Protein AF-A0AAD6P0A1-F1 (afdb_monomer_lite)

Secondary structure (DSSP, 8-state):
-------GGGGTEEPPPTTSPPS-EEEEPP--TTTSTGGGHHHHHHHHHHHHHHTTTS-EEEEE-HHHHHHHHHHHS-TTSEEEE---SSS-HHHHS----EE---

Structure (mmCIF, N/CA/C/O backbone):
data_AF-A0AAD6P0A1-F1
#
_entry.id   AF-A0AAD6P0A1-F1
#
loop_
_atom_site.group_PDB
_atom_site.id
_atom_site.type_symbol
_atom_site.label_atom_id
_atom_site.label_alt_id
_atom_site.label_comp_id
_atom_site.label_asym_id
_atom_site.label_entity_id
_atom_site.label_seq_id
_atom_site.pdbx_PDB_ins_code
_atom_site.Cartn_x
_atom_site.Cartn_y
_atom_site.Cartn_z
_atom_site.occupancy
_atom_site.B_iso_or_equiv
_atom_site.auth_seq_id
_atom_site.auth_comp_id
_atom_site.auth_asym_id
_atom_site.auth_atom_id
_atom_site.pdbx_PDB_model_num
ATOM 1 N N . MET A 1 1 ? 27.729 15.619 -4.923 1.00 48.88 1 MET A N 1
ATOM 2 C CA . MET A 1 1 ? 26.661 14.887 -5.634 1.00 48.88 1 MET A CA 1
ATOM 3 C C . MET A 1 1 ? 27.327 13.785 -6.439 1.00 48.88 1 MET A C 1
ATOM 5 O O . MET A 1 1 ? 28.056 14.100 -7.370 1.00 48.88 1 MET A O 1
ATOM 9 N N . VAL A 1 2 ? 27.195 12.525 -6.020 1.00 54.44 2 VAL A N 1
ATOM 10 C CA . VAL A 1 2 ? 27.739 11.387 -6.777 1.00 54.44 2 VAL A CA 1
ATOM 11 C C . VAL A 1 2 ? 26.736 11.070 -7.877 1.00 54.44 2 VAL A C 1
ATOM 13 O O . VAL A 1 2 ? 25.587 10.758 -7.586 1.00 54.44 2 VAL A O 1
ATOM 16 N N . VAL A 1 3 ? 27.150 11.209 -9.133 1.00 65.62 3 VAL A N 1
ATOM 17 C CA . VAL A 1 3 ? 26.342 10.784 -10.278 1.00 65.62 3 VAL A CA 1
ATOM 18 C C . VAL A 1 3 ? 26.767 9.364 -10.611 1.00 65.62 3 VAL A C 1
ATOM 20 O O . VAL A 1 3 ? 27.833 9.158 -11.189 1.00 65.62 3 VAL A O 1
ATOM 23 N N . ILE A 1 4 ? 25.947 8.394 -10.222 1.00 77.62 4 ILE A N 1
ATOM 24 C CA . ILE A 1 4 ? 26.084 7.016 -10.695 1.00 77.62 4 ILE A CA 1
ATOM 25 C C . ILE A 1 4 ? 25.534 7.002 -12.126 1.00 77.62 4 ILE A C 1
ATOM 27 O O . ILE A 1 4 ? 24.404 7.429 -12.354 1.00 77.62 4 ILE A O 1
ATOM 31 N N . ARG A 1 5 ? 2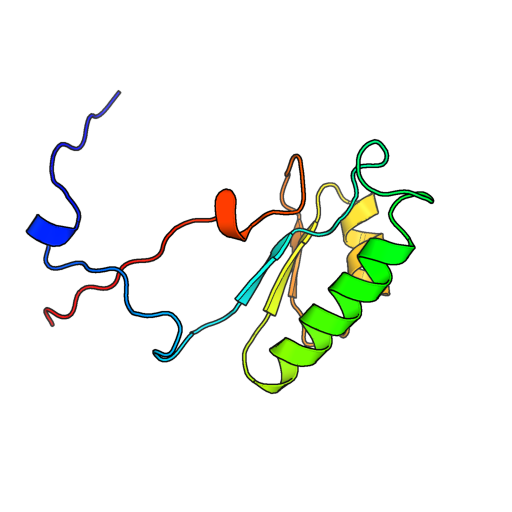6.368 6.624 -13.102 1.00 81.81 5 ARG A N 1
ATOM 32 C CA . ARG A 1 5 ? 26.048 6.720 -14.541 1.00 81.81 5 ARG A CA 1
ATOM 33 C C . ARG A 1 5 ? 25.602 5.404 -15.173 1.00 81.81 5 ARG A C 1
ATOM 35 O O . ARG A 1 5 ? 25.229 5.402 -16.342 1.00 81.81 5 ARG A O 1
ATOM 42 N N . GLU A 1 6 ? 25.664 4.302 -14.440 1.00 88.50 6 GLU A N 1
ATOM 43 C CA . GLU A 1 6 ? 25.375 2.977 -14.983 1.00 88.50 6 GLU A CA 1
ATOM 44 C C . GLU A 1 6 ? 23.903 2.620 -14.762 1.00 88.50 6 GLU A C 1
ATOM 46 O O . GLU A 1 6 ? 23.352 2.800 -13.675 1.00 88.50 6 GLU A O 1
ATOM 51 N N . ALA A 1 7 ? 23.243 2.174 -15.833 1.00 88.50 7 ALA A N 1
ATOM 52 C CA . ALA A 1 7 ? 21.847 1.756 -15.789 1.00 88.50 7 ALA A CA 1
ATOM 53 C C . ALA A 1 7 ? 21.725 0.351 -15.167 1.00 88.50 7 ALA A C 1
ATOM 55 O O . ALA A 1 7 ? 22.626 -0.464 -15.368 1.00 88.50 7 ALA A O 1
ATOM 56 N N . PRO A 1 8 ? 20.598 0.007 -14.508 1.00 90.44 8 PRO A N 1
ATOM 57 C CA . PRO A 1 8 ? 20.413 -1.305 -13.870 1.00 90.44 8 PRO A CA 1
ATOM 58 C C . PRO A 1 8 ? 20.713 -2.503 -14.786 1.00 90.44 8 PRO A C 1
ATOM 60 O O . PRO A 1 8 ? 21.322 -3.479 -14.354 1.00 90.44 8 PRO A O 1
ATOM 63 N N . VAL A 1 9 ? 20.374 -2.393 -16.075 1.00 91.56 9 VAL A N 1
ATOM 64 C CA . VAL A 1 9 ? 20.622 -3.437 -17.083 1.00 91.56 9 VAL A CA 1
ATOM 65 C C . VAL A 1 9 ? 22.109 -3.781 -17.253 1.00 91.56 9 VAL A C 1
ATOM 67 O O . VAL A 1 9 ? 22.434 -4.930 -17.534 1.00 91.56 9 VAL A O 1
ATOM 70 N N . VAL A 1 10 ? 23.024 -2.826 -17.032 1.00 91.88 10 VAL A N 1
ATOM 71 C CA . VAL A 1 10 ? 24.483 -3.055 -17.108 1.00 91.88 10 VAL A CA 1
ATOM 72 C C . VAL A 1 10 ? 24.947 -4.004 -16.002 1.00 91.88 10 VAL A C 1
ATOM 74 O O . VAL A 1 10 ? 25.891 -4.765 -16.188 1.00 91.88 10 VAL A O 1
ATOM 77 N N . HIS A 1 11 ? 24.239 -4.006 -14.874 1.00 90.31 11 HIS A N 1
ATOM 78 C CA . HIS A 1 11 ? 24.497 -4.883 -13.737 1.00 90.31 11 HIS A CA 1
ATOM 79 C C . HIS A 1 11 ? 23.637 -6.157 -13.760 1.00 90.31 11 HIS A C 1
ATOM 81 O O . HIS A 1 11 ? 23.581 -6.869 -12.762 1.00 90.31 11 HIS A O 1
ATOM 87 N N . GLY A 1 12 ? 22.939 -6.438 -14.867 1.00 92.06 12 GLY A N 1
ATOM 88 C CA . GLY A 1 12 ? 22.078 -7.616 -15.001 1.00 92.06 12 GLY A CA 1
ATOM 89 C C . GLY A 1 12 ? 20.744 -7.522 -14.255 1.00 92.06 12 GLY A C 1
ATOM 90 O O . GLY A 1 12 ? 20.106 -8.550 -14.048 1.00 92.06 12 GLY A O 1
ATOM 91 N N . TYR A 1 13 ? 20.316 -6.319 -13.851 1.00 93.69 13 TYR A N 1
ATOM 92 C CA . TYR A 1 13 ? 19.023 -6.109 -13.201 1.00 93.69 13 TYR A CA 1
ATOM 93 C C . TYR A 1 13 ? 17.921 -5.794 -14.214 1.00 93.69 13 TYR A C 1
ATOM 95 O O . TYR A 1 13 ? 18.094 -4.960 -15.107 1.00 93.69 13 TYR A O 1
ATOM 103 N N . SER A 1 14 ? 16.746 -6.384 -14.005 1.00 93.69 14 SER A N 1
ATOM 104 C CA . SER A 1 14 ? 15.514 -6.053 -14.728 1.00 93.69 14 SER A CA 1
ATOM 105 C C . SER A 1 14 ? 14.322 -5.951 -13.780 1.00 93.69 14 SER A C 1
ATOM 107 O O . SER A 1 14 ? 14.287 -6.598 -12.733 1.00 93.69 14 SER A O 1
ATOM 109 N N . MET A 1 15 ? 13.339 -5.126 -14.141 1.00 95.62 15 MET A N 1
ATOM 110 C CA . MET A 1 15 ? 12.043 -5.108 -13.463 1.00 95.62 15 MET A CA 1
ATOM 111 C C . MET A 1 15 ? 11.264 -6.365 -13.884 1.00 95.62 15 MET A C 1
ATOM 113 O O . MET A 1 15 ? 11.044 -6.535 -15.086 1.00 95.62 15 MET A O 1
ATOM 117 N N . PRO A 1 16 ? 10.878 -7.245 -12.947 1.00 95.00 16 PRO A N 1
ATOM 118 C CA . PRO A 1 16 ? 10.074 -8.417 -13.266 1.00 95.00 16 PRO A CA 1
ATOM 119 C C . PRO A 1 16 ? 8.651 -7.995 -13.625 1.00 95.00 16 PRO A C 1
ATOM 121 O O . PRO A 1 16 ? 8.205 -6.888 -13.298 1.00 95.00 16 PRO A O 1
ATOM 124 N N . ALA A 1 17 ? 7.918 -8.885 -14.282 1.00 95.75 17 ALA A N 1
ATOM 125 C CA . ALA A 1 17 ? 6.506 -8.642 -14.526 1.00 95.75 17 ALA A CA 1
ATOM 126 C C . ALA A 1 17 ? 5.688 -8.728 -13.224 1.00 95.75 17 ALA A C 1
ATOM 128 O O . ALA A 1 17 ? 6.023 -9.478 -12.316 1.00 95.75 17 ALA A O 1
ATOM 129 N N . GLU A 1 18 ? 4.564 -8.009 -13.150 1.00 96.38 18 GLU A N 1
ATOM 130 C CA . GLU A 1 18 ? 3.716 -7.946 -11.940 1.00 96.38 18 GLU A CA 1
ATOM 131 C C . GLU A 1 18 ? 3.006 -9.274 -11.592 1.00 96.38 18 GLU A C 1
ATOM 133 O O . GLU A 1 18 ? 2.390 -9.399 -10.542 1.00 96.38 18 GLU A O 1
ATOM 138 N N . TRP A 1 19 ? 3.056 -10.281 -12.466 1.00 96.25 19 TRP A N 1
ATOM 139 C CA . TRP A 1 19 ? 2.541 -11.626 -12.172 1.00 96.25 19 TRP A CA 1
ATOM 140 C C . TRP A 1 19 ? 3.616 -12.584 -11.648 1.00 96.25 19 TRP A C 1
ATOM 142 O O . TRP A 1 19 ? 3.311 -13.741 -11.350 1.00 96.25 19 TRP A O 1
ATOM 152 N N . GLU A 1 20 ? 4.876 -12.151 -11.589 1.00 96.31 20 GLU A N 1
ATOM 153 C CA . GLU A 1 20 ? 5.941 -12.936 -10.970 1.00 96.31 20 GLU A CA 1
ATOM 154 C C . GLU A 1 20 ? 5.794 -12.952 -9.438 1.00 96.31 20 GLU A C 1
ATOM 156 O O . GLU A 1 20 ? 5.106 -12.104 -8.871 1.00 96.31 20 GLU A O 1
ATOM 161 N N . PRO A 1 21 ? 6.401 -13.921 -8.728 1.00 95.69 21 PRO A N 1
ATOM 162 C CA . PRO A 1 21 ? 6.264 -14.017 -7.279 1.00 95.69 21 PRO A CA 1
ATOM 163 C C . PRO A 1 21 ? 6.687 -12.740 -6.542 1.00 95.69 21 PRO A C 1
ATOM 165 O O . PRO A 1 21 ? 7.790 -12.224 -6.726 1.00 95.69 21 PRO A O 1
ATOM 168 N N . HIS A 1 22 ? 5.828 -12.273 -5.640 1.00 96.62 22 HIS A N 1
ATOM 169 C CA . HIS A 1 22 ? 6.079 -11.104 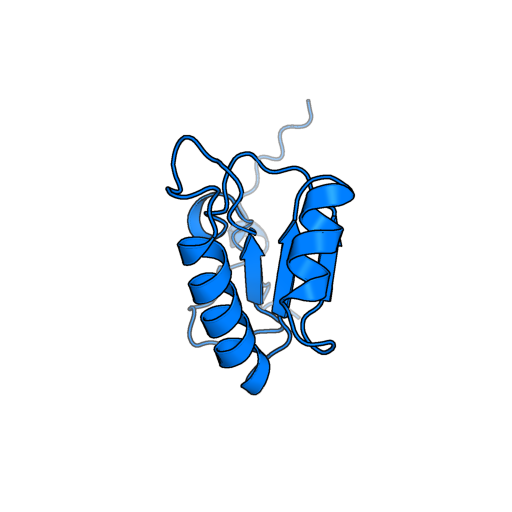-4.806 1.00 96.62 22 HIS A CA 1
ATOM 170 C C . HIS A 1 22 ? 6.493 -11.493 -3.387 1.00 96.62 22 HIS A C 1
ATOM 172 O O . HIS A 1 22 ? 6.077 -12.517 -2.846 1.00 96.62 22 HIS A O 1
ATOM 178 N N . SER A 1 23 ? 7.289 -10.630 -2.751 1.00 97.00 23 SER A N 1
ATOM 179 C CA . SER A 1 23 ? 7.580 -10.753 -1.317 1.00 97.00 23 SER A CA 1
ATOM 180 C C . SER A 1 23 ? 6.548 -10.044 -0.436 1.00 97.00 23 SER A C 1
ATOM 182 O O . SER A 1 23 ? 6.323 -10.482 0.690 1.00 97.00 23 SER A O 1
ATOM 184 N N . GLN A 1 24 ? 5.959 -8.940 -0.915 1.00 97.94 24 GLN A N 1
ATOM 185 C CA . GLN A 1 24 ? 4.945 -8.142 -0.217 1.00 97.94 24 GLN A CA 1
ATOM 186 C C . GLN A 1 24 ? 4.353 -7.052 -1.127 1.00 97.94 24 GLN A C 1
ATOM 188 O O . GLN A 1 24 ? 5.010 -6.611 -2.074 1.00 97.94 24 GLN A O 1
ATOM 193 N N . THR A 1 25 ? 3.211 -6.499 -0.713 1.00 98.56 25 THR A N 1
ATOM 194 C CA . THR A 1 25 ? 2.622 -5.270 -1.263 1.00 98.56 25 THR A CA 1
ATOM 195 C C . THR A 1 25 ? 2.835 -4.080 -0.325 1.00 98.56 25 THR A C 1
ATOM 197 O O . THR A 1 25 ? 2.716 -4.191 0.899 1.00 98.56 25 THR A O 1
ATOM 200 N N . TRP A 1 26 ? 3.082 -2.907 -0.913 1.00 98.44 26 TRP A N 1
ATOM 201 C CA . TRP A 1 26 ? 3.151 -1.621 -0.216 1.00 98.44 26 TRP A CA 1
ATOM 202 C C . TRP A 1 26 ? 1.992 -0.710 -0.624 1.00 98.44 26 TRP A C 1
ATOM 204 O O . TRP A 1 26 ? 1.665 -0.601 -1.804 1.00 98.44 26 TRP A O 1
ATOM 214 N N . MET A 1 27 ? 1.391 -0.024 0.346 1.00 98.50 27 MET A N 1
ATOM 215 C CA . MET A 1 27 ? 0.289 0.918 0.133 1.00 98.50 27 MET A CA 1
ATOM 216 C C . MET A 1 27 ? 0.507 2.199 0.943 1.00 98.50 27 MET A C 1
ATOM 218 O O . MET A 1 27 ? 1.058 2.152 2.040 1.00 98.50 27 MET A O 1
ATOM 222 N N . GLY A 1 28 ? 0.023 3.336 0.441 1.00 97.88 28 GLY A N 1
ATOM 223 C CA . GLY A 1 28 ? -0.096 4.570 1.223 1.00 97.88 28 GLY A CA 1
ATOM 224 C C . GLY A 1 28 ? -1.481 4.694 1.861 1.00 97.88 28 GLY A C 1
ATOM 225 O O . GLY A 1 28 ? -2.474 4.260 1.276 1.00 97.88 28 GLY A O 1
ATOM 226 N N . TRP A 1 29 ? -1.567 5.290 3.048 1.00 98.12 29 TRP A N 1
ATOM 227 C CA . TRP A 1 29 ? -2.836 5.541 3.729 1.00 98.12 29 TRP A CA 1
ATOM 228 C C . TRP A 1 29 ? -3.475 6.862 3.263 1.00 98.12 29 TRP A C 1
ATOM 230 O O . TRP A 1 29 ? -2.808 7.901 3.296 1.00 98.12 29 TRP A O 1
ATOM 240 N N . PRO A 1 30 ? -4.754 6.869 2.837 1.00 97.50 30 PRO A N 1
ATOM 241 C CA . PRO A 1 30 ? -5.412 8.082 2.371 1.00 97.50 30 PRO A CA 1
ATOM 242 C C . PRO A 1 30 ? -5.762 8.995 3.553 1.00 97.50 30 PRO A C 1
ATOM 244 O O . PRO A 1 30 ? -6.453 8.605 4.498 1.00 97.50 30 PRO A O 1
ATOM 247 N N . GLN A 1 31 ? -5.276 10.234 3.489 1.00 93.75 31 GLN A N 1
ATOM 248 C CA . GLN A 1 31 ? -5.357 11.191 4.602 1.00 93.75 31 GLN A CA 1
ATOM 249 C C . GLN A 1 31 ? -5.576 12.650 4.169 1.00 93.75 31 GLN A C 1
ATOM 251 O O . GLN A 1 31 ? -5.959 13.482 4.988 1.00 93.75 31 GLN A O 1
ATOM 256 N N . ARG A 1 32 ? -5.327 12.986 2.895 1.00 94.00 32 ARG A N 1
ATOM 257 C CA . ARG A 1 32 ? -5.438 14.358 2.383 1.00 94.00 32 ARG A CA 1
ATOM 258 C C . ARG A 1 32 ? -6.890 14.791 2.224 1.00 94.00 32 ARG A C 1
ATOM 260 O O . ARG A 1 32 ? -7.611 14.241 1.399 1.00 94.00 32 ARG A O 1
ATOM 267 N N . LEU A 1 33 ? -7.296 15.804 2.984 1.00 93.44 33 LEU A N 1
ATOM 268 C CA . LEU A 1 33 ? -8.689 16.263 3.057 1.00 93.44 33 LEU A CA 1
ATOM 269 C C . LEU A 1 33 ? -9.118 17.098 1.839 1.00 93.44 33 LEU A C 1
ATOM 271 O O . LEU A 1 33 ? -10.308 17.259 1.593 1.00 93.44 33 LEU A O 1
ATOM 275 N N . ASP A 1 34 ? -8.159 17.626 1.077 1.00 94.06 34 ASP A N 1
ATOM 276 C CA . ASP A 1 34 ? -8.401 18.377 -0.159 1.00 94.06 34 ASP A CA 1
ATOM 277 C C . ASP A 1 34 ? -8.644 17.471 -1.378 1.00 94.06 34 ASP A C 1
ATOM 279 O O . ASP A 1 34 ? -9.215 17.913 -2.372 1.00 94.06 34 ASP A O 1
ATOM 283 N N . ILE A 1 35 ? -8.242 16.200 -1.286 1.00 94.44 35 ILE A N 1
ATOM 284 C CA . ILE A 1 35 ? -8.466 15.167 -2.306 1.00 94.44 35 ILE A CA 1
ATOM 285 C C . ILE A 1 35 ? -9.603 14.232 -1.884 1.00 94.44 35 ILE A C 1
ATOM 287 O O . ILE A 1 35 ? -10.496 13.916 -2.671 1.00 94.44 35 ILE A O 1
ATOM 291 N N . TRP A 1 36 ? -9.585 13.788 -0.628 1.00 96.00 36 TRP A N 1
ATOM 292 C CA . TRP A 1 36 ? -10.503 12.785 -0.114 1.00 96.00 36 TRP A CA 1
ATOM 293 C C . TRP A 1 36 ? -11.603 13.426 0.736 1.00 96.00 36 TRP A C 1
ATOM 295 O O . TRP A 1 36 ? -11.367 13.885 1.854 1.00 96.00 36 TRP A O 1
ATOM 305 N N . ARG A 1 37 ? -12.835 13.403 0.213 1.00 96.00 37 ARG A N 1
ATOM 306 C CA . ARG A 1 37 ? -14.032 13.917 0.900 1.00 96.00 37 ARG A CA 1
ATOM 307 C C . ARG A 1 37 ? -14.263 13.274 2.271 1.00 96.00 37 ARG A C 1
ATOM 309 O O . ARG A 1 37 ? -13.807 12.158 2.530 1.00 96.00 37 ARG A O 1
ATOM 316 N N . ASP A 1 38 ? -15.042 13.963 3.105 1.00 96.56 38 ASP A N 1
ATOM 317 C CA . ASP A 1 38 ? -15.503 13.485 4.417 1.00 96.56 38 ASP A CA 1
ATOM 318 C C . ASP A 1 38 ? -14.350 13.019 5.313 1.00 96.56 38 ASP A C 1
ATOM 320 O O . ASP A 1 38 ? -14.369 11.931 5.887 1.00 96.56 38 ASP A O 1
ATOM 324 N N . ASN A 1 39 ? -13.304 13.844 5.378 1.00 94.38 39 ASN A N 1
ATOM 325 C CA . ASN A 1 39 ? -12.065 13.562 6.096 1.00 94.38 39 ASN A CA 1
ATOM 326 C C . ASN A 1 39 ? -11.428 12.212 5.727 1.00 94.38 39 ASN A C 1
ATOM 328 O O . ASN A 1 39 ? -10.969 11.470 6.592 1.00 94.38 39 ASN A O 1
ATOM 332 N N . ALA A 1 40 ? -11.441 11.879 4.435 1.00 96.44 40 ALA A N 1
ATOM 333 C CA . ALA A 1 40 ? -10.958 10.618 3.880 1.00 96.44 40 ALA A CA 1
ATOM 334 C C . ALA A 1 40 ? -11.661 9.339 4.370 1.00 96.44 40 ALA A C 1
ATOM 336 O O . ALA A 1 40 ? -11.261 8.252 3.954 1.00 96.44 40 ALA A O 1
ATOM 337 N N . LEU A 1 41 ? -12.738 9.428 5.161 1.00 96.56 41 LEU A N 1
ATOM 338 C CA . LEU A 1 41 ? -13.408 8.273 5.773 1.00 96.56 41 LEU A CA 1
ATOM 339 C C . LEU A 1 41 ? -13.723 7.169 4.756 1.00 96.56 41 LEU A C 1
ATOM 341 O O . LEU A 1 41 ? -13.396 5.999 4.947 1.00 96.56 41 LEU A O 1
ATOM 345 N N . HIS A 1 42 ? -14.340 7.536 3.635 1.00 97.62 42 HIS A N 1
ATOM 346 C CA . HIS A 1 42 ? -14.722 6.563 2.613 1.00 97.62 42 HIS A CA 1
ATOM 347 C C . HIS A 1 42 ? -13.517 5.938 1.907 1.00 97.62 42 HIS A C 1
ATOM 349 O O . HIS A 1 42 ? -13.550 4.752 1.580 1.00 97.62 42 HIS A O 1
ATOM 355 N N . ALA A 1 43 ? -12.455 6.716 1.696 1.00 97.94 43 ALA A N 1
ATOM 356 C CA . ALA A 1 43 ? -11.222 6.226 1.099 1.00 97.94 43 ALA A CA 1
ATOM 357 C C . ALA A 1 43 ? -10.537 5.226 2.032 1.00 97.94 43 ALA A C 1
ATOM 359 O O . ALA A 1 43 ? -10.199 4.127 1.606 1.00 97.94 43 ALA A O 1
ATOM 360 N N . GLN A 1 44 ? -10.429 5.561 3.318 1.00 98.25 44 GLN A N 1
ATOM 361 C CA . GLN A 1 44 ? -9.849 4.701 4.350 1.00 98.25 44 GLN A CA 1
ATOM 362 C C . GLN A 1 44 ? -10.589 3.364 4.457 1.00 98.25 44 GLN A C 1
ATOM 364 O O . GLN A 1 44 ? -9.955 2.309 4.463 1.00 98.25 44 GLN A O 1
ATOM 369 N N . LEU A 1 45 ? -11.926 3.373 4.423 1.00 98.31 45 LEU A N 1
ATOM 370 C CA . LEU A 1 45 ? -12.727 2.143 4.408 1.00 98.31 45 LEU A CA 1
ATOM 371 C C . LEU A 1 45 ? -12.451 1.269 3.175 1.00 98.31 45 LEU A C 1
ATOM 373 O O . LEU A 1 45 ? -12.395 0.043 3.284 1.00 98.31 45 LEU A O 1
ATOM 377 N N . VAL A 1 46 ? -12.290 1.871 1.994 1.00 98.44 46 VAL A N 1
ATOM 378 C CA . VAL A 1 46 ? -11.984 1.127 0.762 1.00 98.44 46 VAL A CA 1
ATOM 379 C C . VAL A 1 46 ? -10.549 0.601 0.783 1.00 98.44 46 VAL A C 1
ATOM 381 O O . VAL A 1 46 ? -10.340 -0.580 0.515 1.00 98.44 46 VAL A O 1
ATOM 384 N N . PHE A 1 47 ? -9.572 1.422 1.167 1.00 98.50 47 PHE A N 1
ATOM 385 C CA . PHE A 1 47 ? -8.166 1.023 1.271 1.00 98.50 47 PHE A CA 1
ATOM 386 C C . PHE A 1 47 ? -7.976 -0.093 2.300 1.00 98.50 47 PHE A C 1
ATOM 388 O O . PHE A 1 47 ? -7.234 -1.037 2.046 1.00 98.50 47 PHE A O 1
ATOM 395 N N . THR A 1 48 ? -8.721 -0.052 3.406 1.00 98.75 48 THR A N 1
ATOM 396 C CA . THR A 1 48 ? -8.768 -1.136 4.395 1.00 98.75 48 THR A CA 1
ATOM 397 C C . THR A 1 48 ? -9.243 -2.442 3.761 1.00 98.75 48 THR A C 1
ATOM 399 O O . THR A 1 48 ? -8.602 -3.477 3.926 1.00 98.75 48 THR A O 1
ATOM 402 N N . LYS A 1 49 ? -10.328 -2.411 2.974 1.00 98.81 49 LYS A N 1
ATOM 403 C CA . LYS A 1 49 ? -10.829 -3.600 2.261 1.00 98.81 49 LYS A CA 1
ATOM 404 C C . LYS A 1 49 ? -9.816 -4.145 1.254 1.00 98.81 49 LYS A C 1
ATOM 406 O O . LYS A 1 49 ? -9.676 -5.361 1.155 1.00 98.81 49 LYS A O 1
ATOM 411 N N . VAL A 1 50 ? -9.108 -3.270 0.539 1.00 98.75 50 VAL A N 1
ATOM 412 C CA . VAL A 1 50 ? -8.051 -3.662 -0.406 1.00 98.75 50 VAL A CA 1
ATOM 413 C C . VAL A 1 50 ? -6.880 -4.314 0.330 1.00 98.75 50 VAL A C 1
ATOM 415 O O . VAL A 1 50 ? -6.501 -5.427 -0.020 1.00 98.75 50 VAL A O 1
ATOM 418 N N . ALA A 1 51 ? -6.369 -3.689 1.394 1.00 98.81 51 ALA A N 1
ATOM 419 C CA . ALA A 1 51 ? -5.290 -4.252 2.205 1.00 98.81 51 ALA A CA 1
ATOM 420 C C . ALA A 1 51 ? -5.674 -5.622 2.785 1.00 98.81 51 ALA A C 1
ATOM 422 O O . ALA A 1 51 ? -4.901 -6.571 2.686 1.00 98.81 51 ALA A O 1
ATOM 423 N N . ILE A 1 52 ? -6.898 -5.761 3.312 1.00 98.81 52 ILE A N 1
ATOM 424 C CA . ILE A 1 52 ? -7.428 -7.044 3.796 1.00 98.81 52 ILE A CA 1
ATOM 425 C C . ILE A 1 52 ? -7.456 -8.081 2.670 1.00 98.81 52 ILE A C 1
ATOM 427 O O . ILE A 1 52 ? -7.046 -9.221 2.886 1.00 98.81 52 ILE A O 1
ATOM 431 N N . ALA A 1 53 ? -7.936 -7.713 1.479 1.00 98.88 53 ALA A N 1
ATOM 432 C CA . ALA A 1 53 ? -8.020 -8.627 0.345 1.00 98.88 53 ALA A CA 1
ATOM 433 C C . ALA A 1 53 ? -6.637 -9.134 -0.090 1.00 98.88 53 ALA A C 1
ATOM 435 O O . ALA A 1 53 ? -6.474 -10.342 -0.248 1.00 98.88 53 ALA A O 1
ATOM 436 N N . ILE A 1 54 ? -5.652 -8.241 -0.216 1.00 98.75 54 ILE A N 1
ATOM 437 C CA . ILE A 1 54 ? -4.276 -8.590 -0.604 1.00 98.75 54 ILE A CA 1
ATOM 438 C C . ILE A 1 54 ? -3.597 -9.422 0.490 1.00 98.75 54 ILE A C 1
ATOM 440 O O . ILE A 1 54 ? -2.942 -10.416 0.187 1.00 98.75 54 ILE A O 1
ATOM 444 N N . SER A 1 55 ? -3.842 -9.102 1.768 1.00 98.69 55 SER A N 1
ATOM 445 C CA . SER A 1 55 ? -3.219 -9.788 2.914 1.00 98.69 55 SER A CA 1
ATOM 446 C C . SER A 1 55 ? -3.553 -11.280 3.043 1.00 98.69 55 SER A C 1
ATOM 448 O O . SER A 1 55 ? -2.943 -11.985 3.845 1.00 98.69 55 SER A O 1
ATOM 450 N N . LYS A 1 56 ? -4.524 -11.774 2.264 1.00 98.50 56 LYS A N 1
ATOM 451 C CA . LYS A 1 56 ? -4.841 -13.205 2.150 1.00 98.50 56 LYS A CA 1
ATOM 452 C C . LYS A 1 56 ? -3.833 -13.975 1.293 1.00 98.50 56 LYS A C 1
ATOM 454 O O . LYS A 1 56 ? -3.817 -15.199 1.361 1.00 98.50 56 LYS A O 1
ATOM 459 N N . PHE A 1 57 ? -3.047 -13.273 0.479 1.00 98.38 57 PHE A N 1
ATOM 460 C CA . PHE A 1 57 ? -2.139 -13.854 -0.509 1.00 98.38 57 PHE A CA 1
ATOM 461 C C . PHE A 1 57 ? -0.674 -13.545 -0.199 1.00 98.38 57 PHE A C 1
ATOM 463 O O . PHE A 1 57 ? 0.181 -14.400 -0.407 1.00 98.38 57 PHE A O 1
ATOM 470 N N . GLU A 1 58 ? -0.385 -12.358 0.334 1.00 98.44 58 GLU A N 1
ATOM 471 C CA . GLU A 1 58 ? 0.979 -11.916 0.624 1.00 98.44 58 GLU A CA 1
ATOM 472 C C . GLU A 1 58 ? 1.024 -10.894 1.773 1.00 98.44 58 GLU A C 1
ATOM 474 O O . GLU A 1 58 ? 0.002 -10.286 2.103 1.00 98.44 58 GLU A O 1
ATOM 479 N N . PRO A 1 59 ? 2.191 -10.673 2.407 1.00 98.75 59 PRO A N 1
ATOM 480 C CA . PRO A 1 59 ? 2.350 -9.617 3.400 1.00 98.75 59 PRO A CA 1
ATOM 481 C C . PRO A 1 59 ? 2.007 -8.233 2.833 1.00 98.75 59 PRO A C 1
ATOM 483 O O . PRO A 1 59 ? 2.372 -7.901 1.706 1.00 98.75 59 PRO A O 1
ATOM 486 N N . VAL A 1 60 ? 1.355 -7.394 3.641 1.00 98.88 60 VAL A N 1
ATOM 487 C CA . VAL A 1 60 ? 1.013 -6.012 3.270 1.00 98.88 60 VAL A CA 1
ATOM 488 C C . VAL A 1 60 ? 1.625 -5.043 4.270 1.00 98.88 60 VAL A C 1
ATOM 490 O O . VAL A 1 60 ? 1.472 -5.211 5.483 1.00 98.88 60 VAL A O 1
ATOM 493 N N . THR A 1 61 ? 2.276 -4.001 3.754 1.00 98.75 61 THR A N 1
ATOM 494 C CA . THR A 1 61 ? 2.699 -2.836 4.535 1.00 98.75 61 THR A CA 1
ATOM 495 C C . THR A 1 61 ? 1.925 -1.599 4.098 1.00 98.75 61 THR A C 1
ATOM 497 O O . THR A 1 61 ? 1.988 -1.201 2.937 1.00 98.75 61 THR A O 1
ATOM 500 N N . VAL A 1 62 ? 1.235 -0.963 5.042 1.00 98.62 62 VAL A N 1
ATOM 501 C CA . VAL A 1 62 ? 0.586 0.335 4.848 1.00 98.62 62 VAL A CA 1
ATOM 502 C C . VAL A 1 62 ? 1.429 1.418 5.509 1.00 98.62 62 VAL A C 1
ATOM 504 O O . VAL A 1 62 ? 1.680 1.385 6.713 1.00 98.62 62 VAL A O 1
ATOM 507 N N . CYS A 1 63 ? 1.863 2.392 4.724 1.00 98.25 63 CYS A N 1
ATOM 508 C CA . CYS A 1 63 ? 2.529 3.583 5.217 1.00 98.25 63 CYS A CA 1
ATOM 509 C C . CYS A 1 63 ? 1.471 4.621 5.626 1.00 98.25 63 CYS A C 1
ATOM 511 O O . CYS A 1 63 ? 0.558 4.907 4.852 1.00 98.25 63 CYS A O 1
ATOM 513 N N . ALA A 1 64 ? 1.607 5.218 6.806 1.00 97.50 64 ALA A N 1
ATOM 514 C CA . ALA A 1 64 ? 0.754 6.301 7.303 1.00 97.50 64 ALA A CA 1
ATOM 515 C C . ALA A 1 64 ? 1.633 7.424 7.873 1.00 97.50 64 ALA A C 1
ATOM 517 O O . ALA A 1 64 ? 2.673 7.143 8.463 1.00 97.50 64 ALA A O 1
ATOM 518 N N . SER A 1 65 ? 1.264 8.691 7.682 1.00 95.12 65 SER A N 1
ATOM 519 C CA . SER A 1 65 ? 2.105 9.809 8.144 1.00 95.12 65 SER A CA 1
ATOM 520 C C . SER A 1 65 ? 1.785 10.205 9.580 1.00 95.12 65 SER A C 1
ATOM 522 O O . SER A 1 65 ? 0.625 10.161 9.950 1.00 95.12 65 SER A O 1
ATOM 524 N N . SER A 1 66 ? 2.744 10.703 10.362 1.00 94.06 66 SER A N 1
ATOM 525 C CA . SER A 1 66 ? 2.532 11.155 11.752 1.00 94.06 66 SER A CA 1
ATOM 526 C C . SER A 1 66 ? 1.978 10.084 12.708 1.00 94.06 66 SER A C 1
ATOM 528 O O . SER A 1 66 ? 1.290 9.142 12.314 1.00 94.06 66 SER A O 1
ATOM 530 N N . ALA A 1 67 ? 2.183 10.278 14.009 1.00 94.25 67 ALA A N 1
ATOM 531 C CA . ALA A 1 67 ? 1.626 9.380 15.019 1.00 94.25 67 ALA A CA 1
ATOM 532 C C . ALA A 1 67 ? 0.086 9.276 14.946 1.00 94.25 67 ALA A C 1
ATOM 534 O O . ALA A 1 67 ? -0.466 8.181 14.995 1.00 94.25 67 ALA A O 1
ATOM 535 N N . GLN A 1 68 ? -0.624 10.395 14.745 1.00 93.94 68 GLN A N 1
ATOM 536 C CA . GLN A 1 68 ? -2.091 10.404 14.800 1.00 93.94 68 GLN A CA 1
ATOM 537 C C . GLN A 1 68 ? -2.747 9.639 13.642 1.00 93.94 68 GLN A C 1
ATOM 539 O O . GLN A 1 68 ? -3.736 8.928 13.852 1.00 93.94 68 GLN A O 1
ATOM 544 N N . VAL A 1 69 ? -2.239 9.790 12.414 1.00 95.69 69 VAL A N 1
ATOM 545 C CA . VAL A 1 69 ? -2.800 9.055 11.269 1.00 95.69 69 VAL A CA 1
ATOM 546 C C . VAL A 1 69 ? -2.310 7.608 11.267 1.00 95.69 69 VAL A C 1
ATOM 548 O O . VAL A 1 69 ? -3.074 6.722 10.884 1.00 95.69 69 VAL A O 1
ATOM 551 N N . TRP A 1 70 ? -1.102 7.338 11.773 1.00 97.62 70 TRP A N 1
ATOM 552 C CA . TRP A 1 70 ? -0.658 5.972 12.044 1.00 97.62 70 TRP A CA 1
ATOM 553 C C . TRP A 1 70 ? -1.608 5.246 13.004 1.00 97.62 70 TRP A C 1
ATOM 555 O O . TRP A 1 70 ? -2.065 4.149 12.685 1.00 97.62 70 TRP A O 1
ATOM 565 N N . GLU A 1 71 ? -1.978 5.867 14.129 1.00 97.94 71 GLU A N 1
ATOM 566 C CA . GLU A 1 71 ? -2.918 5.288 15.101 1.00 97.94 71 GLU A CA 1
ATOM 567 C C . GLU A 1 71 ? -4.283 5.010 14.462 1.00 97.94 71 GLU A C 1
ATOM 569 O O . GLU A 1 71 ? -4.854 3.930 14.635 1.00 97.94 71 GLU A O 1
ATOM 574 N N . ASN A 1 72 ? -4.782 5.958 13.662 1.00 97.31 72 ASN A N 1
ATOM 575 C CA . ASN A 1 72 ? -6.030 5.799 12.924 1.00 97.31 72 ASN A CA 1
ATOM 576 C C . ASN A 1 72 ? -5.970 4.597 11.965 1.00 97.31 72 ASN A C 1
ATOM 578 O O . ASN A 1 72 ? -6.845 3.731 12.029 1.00 97.31 72 ASN A O 1
ATOM 582 N N . ALA A 1 73 ? -4.934 4.503 11.128 1.00 97.81 73 ALA A N 1
ATOM 583 C CA . ALA A 1 73 ? -4.743 3.381 10.211 1.00 97.81 73 ALA A CA 1
ATOM 584 C C . ALA A 1 73 ? -4.625 2.053 10.970 1.00 97.81 73 ALA A C 1
ATOM 586 O O . ALA A 1 73 ? -5.270 1.062 10.619 1.00 97.81 73 ALA A O 1
ATOM 587 N N . ARG A 1 74 ? -3.851 2.038 12.060 1.00 98.19 74 ARG A N 1
ATOM 588 C CA . ARG A 1 74 ? -3.642 0.846 12.878 1.00 98.19 74 ARG A CA 1
ATOM 589 C C . ARG A 1 74 ? -4.937 0.337 13.504 1.00 98.19 74 ARG A C 1
ATOM 591 O O . ARG A 1 74 ? -5.118 -0.876 13.553 1.00 98.19 74 ARG A O 1
ATOM 598 N N . SER A 1 75 ? -5.824 1.236 13.929 1.00 98.06 75 SER A N 1
ATOM 599 C CA . SER A 1 75 ? -7.128 0.881 14.504 1.00 98.06 75 SER A CA 1
ATOM 600 C C . SER A 1 75 ? -8.104 0.262 13.492 1.00 98.06 75 SER A C 1
ATOM 602 O O . SER A 1 75 ? -9.008 -0.470 13.887 1.00 98.06 75 SER A O 1
ATOM 604 N N . GLN A 1 76 ? -7.926 0.542 12.195 1.00 98.25 76 GLN A N 1
ATOM 605 C CA . GLN A 1 76 ? -8.810 0.072 11.121 1.00 98.25 76 GLN A CA 1
ATOM 606 C C . GLN A 1 76 ? -8.294 -1.201 10.433 1.00 98.25 76 GLN A C 1
ATOM 608 O O . GLN A 1 76 ? -9.083 -2.004 9.935 1.00 98.25 76 GLN A O 1
ATOM 613 N N . LEU A 1 77 ? -6.974 -1.389 10.387 1.00 98.56 77 LEU A N 1
ATOM 614 C CA . LEU A 1 77 ? -6.334 -2.512 9.706 1.00 98.56 77 LEU A CA 1
ATOM 615 C C . LEU A 1 77 ? -6.170 -3.723 10.641 1.00 98.56 77 LEU A C 1
ATOM 617 O O . LEU A 1 77 ? -5.834 -3.542 11.813 1.00 98.56 77 LEU A O 1
ATOM 621 N N . PRO A 1 78 ? -6.303 -4.966 10.140 1.00 98.12 78 PRO A N 1
ATOM 622 C CA . PRO A 1 78 ? -6.074 -6.168 10.943 1.00 98.12 78 PRO A CA 1
ATOM 623 C C . PRO A 1 78 ? -4.593 -6.333 11.315 1.00 98.12 78 PRO A C 1
ATOM 625 O O . PRO A 1 78 ? -3.703 -5.819 10.635 1.00 98.12 78 PRO A O 1
ATOM 628 N N . GLU A 1 79 ? -4.318 -7.081 12.384 1.00 98.00 79 GLU A N 1
ATOM 629 C CA . GLU A 1 79 ? -2.976 -7.226 12.970 1.00 98.00 79 GLU A CA 1
ATOM 630 C C . GLU A 1 79 ? -1.918 -7.754 11.982 1.00 98.00 79 GLU A C 1
ATOM 632 O O . GLU A 1 79 ? -0.769 -7.322 12.020 1.00 98.00 79 GL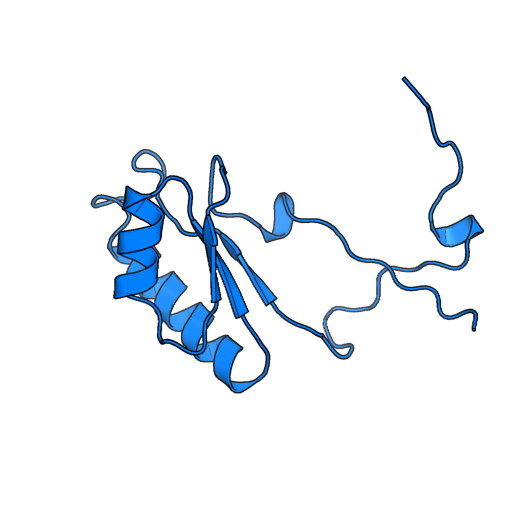U A O 1
ATOM 637 N N . ASN A 1 80 ? -2.311 -8.619 11.040 1.00 98.31 80 ASN A N 1
ATOM 638 C CA . ASN A 1 80 ? -1.419 -9.190 10.025 1.00 98.31 80 ASN A CA 1
ATOM 639 C C . ASN A 1 80 ? -0.965 -8.184 8.947 1.00 98.31 80 ASN A C 1
ATOM 641 O O . ASN A 1 80 ? -0.018 -8.466 8.215 1.00 98.31 80 ASN A O 1
ATOM 645 N N . VAL A 1 81 ? -1.618 -7.025 8.829 1.00 98.81 81 VAL A N 1
ATOM 646 C CA . VAL A 1 81 ? -1.163 -5.927 7.966 1.00 98.81 81 VAL A CA 1
ATOM 647 C C . VAL A 1 81 ? -0.218 -5.051 8.773 1.00 98.81 81 VAL A C 1
ATOM 649 O O . VAL A 1 81 ? -0.622 -4.488 9.787 1.00 98.81 81 VAL A O 1
ATOM 652 N N . ARG A 1 82 ? 1.031 -4.885 8.335 1.00 98.75 82 ARG A N 1
ATOM 653 C CA . ARG A 1 82 ? 2.000 -4.005 9.003 1.00 98.75 82 ARG A CA 1
ATOM 654 C C . ARG A 1 82 ? 1.653 -2.542 8.728 1.00 98.75 82 ARG A C 1
ATOM 656 O O . ARG A 1 82 ? 1.409 -2.186 7.580 1.00 98.75 82 ARG A O 1
ATOM 663 N N . VAL A 1 83 ? 1.702 -1.682 9.748 1.00 98.56 83 VAL A N 1
ATOM 664 C CA . VAL A 1 83 ? 1.556 -0.224 9.581 1.00 98.56 83 VAL A CA 1
ATOM 665 C C . VAL A 1 83 ? 2.866 0.458 9.957 1.00 98.56 83 VAL A C 1
ATOM 667 O O . VAL A 1 83 ? 3.372 0.259 11.061 1.00 98.56 83 VAL A O 1
ATOM 670 N N . LEU A 1 84 ? 3.424 1.242 9.038 1.00 98.12 84 LEU A N 1
ATOM 671 C CA . LEU A 1 84 ? 4.696 1.945 9.201 1.00 98.12 84 LEU A CA 1
ATOM 672 C C . LEU A 1 84 ? 4.461 3.457 9.206 1.00 98.12 84 LEU A C 1
ATOM 674 O O . LEU A 1 84 ? 3.756 3.969 8.337 1.00 98.12 84 LEU A O 1
ATOM 678 N N . GLU A 1 85 ? 5.069 4.172 10.154 1.00 97.81 85 GLU A N 1
ATOM 679 C CA . GLU A 1 85 ? 5.068 5.634 10.113 1.00 97.81 85 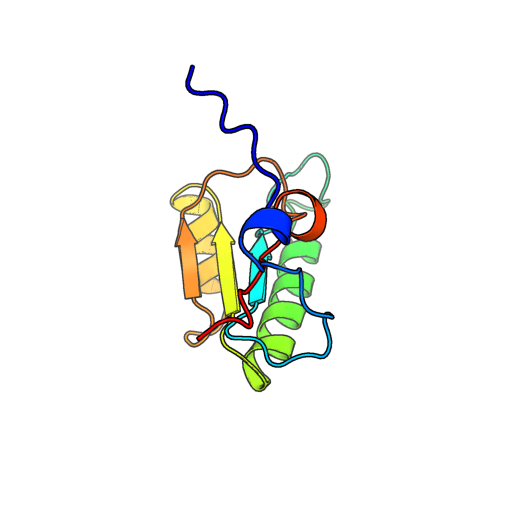GLU A CA 1
ATOM 680 C C . GLU A 1 85 ? 6.030 6.121 9.021 1.00 97.81 85 GLU A C 1
ATOM 682 O O . GLU A 1 85 ? 7.226 5.831 9.048 1.00 97.81 85 GLU A O 1
ATOM 687 N N . MET A 1 86 ? 5.498 6.835 8.032 1.00 96.88 86 MET A N 1
ATOM 688 C CA . MET A 1 86 ? 6.261 7.387 6.918 1.00 96.88 86 MET A CA 1
ATOM 689 C C . MET A 1 86 ? 5.562 8.636 6.388 1.00 96.88 86 MET A C 1
ATOM 691 O O . MET A 1 86 ? 4.389 8.598 6.017 1.00 96.88 86 MET A O 1
ATOM 695 N N . SER A 1 87 ? 6.288 9.752 6.333 1.00 94.81 87 SER A N 1
ATOM 696 C CA . SER A 1 87 ? 5.771 10.990 5.750 1.00 94.81 87 SER A CA 1
ATOM 697 C C . SER A 1 87 ? 5.501 10.811 4.260 1.00 94.81 87 SER A C 1
ATOM 699 O O . SER A 1 87 ? 6.374 10.384 3.507 1.00 94.81 87 SER A O 1
ATOM 701 N N . MET A 1 88 ? 4.299 11.180 3.829 1.00 93.38 88 MET A N 1
ATOM 702 C CA . MET A 1 88 ? 3.904 11.198 2.426 1.00 93.38 88 MET A CA 1
ATOM 703 C C . MET A 1 88 ? 2.927 12.341 2.186 1.00 93.38 88 MET A C 1
ATOM 705 O O . MET A 1 88 ? 2.173 12.719 3.085 1.00 93.38 88 MET A O 1
ATOM 709 N N . ASN A 1 89 ? 2.921 12.863 0.962 1.00 91.81 89 ASN A N 1
ATOM 710 C CA . ASN A 1 89 ? 1.931 13.857 0.575 1.00 91.81 89 ASN A CA 1
ATOM 711 C C . ASN A 1 89 ? 0.582 13.182 0.295 1.00 91.81 89 ASN A C 1
ATOM 713 O O . ASN A 1 89 ? -0.408 13.575 0.890 1.00 91.81 89 ASN A O 1
ATOM 717 N N . ASP A 1 90 ? 0.525 12.152 -0.553 1.00 92.38 90 ASP A N 1
ATOM 718 C CA . ASP A 1 90 ? -0.717 11.428 -0.874 1.00 92.38 90 ASP A CA 1
ATOM 719 C C . ASP A 1 90 ? -0.465 9.917 -1.037 1.00 92.38 90 ASP A C 1
ATOM 721 O O . ASP A 1 90 ? 0.684 9.477 -1.088 1.00 92.38 90 ASP A O 1
ATOM 725 N N . SER A 1 91 ? -1.531 9.120 -1.116 1.00 95.00 91 SER A N 1
ATOM 726 C CA . SER A 1 91 ? -1.501 7.654 -0.993 1.00 95.00 91 SER A CA 1
ATOM 727 C C . SER A 1 91 ? -1.160 6.875 -2.276 1.00 95.00 91 SER A C 1
ATOM 729 O O . SER A 1 91 ? -1.293 5.649 -2.308 1.00 95.00 91 SER A O 1
ATOM 731 N N . TRP A 1 92 ? -0.724 7.545 -3.345 1.00 96.06 92 TRP A N 1
ATOM 732 C CA . TRP A 1 92 ? -0.492 6.948 -4.672 1.00 96.06 92 TRP A CA 1
ATOM 733 C C . TRP A 1 92 ? 0.886 6.278 -4.790 1.00 96.06 92 TRP A C 1
ATOM 735 O O . TRP A 1 92 ? 1.767 6.710 -5.535 1.00 96.06 92 TRP A O 1
ATOM 745 N N . PHE A 1 93 ? 1.085 5.194 -4.038 1.00 95.62 93 PHE A N 1
ATOM 746 C CA . PHE A 1 93 ? 2.357 4.457 -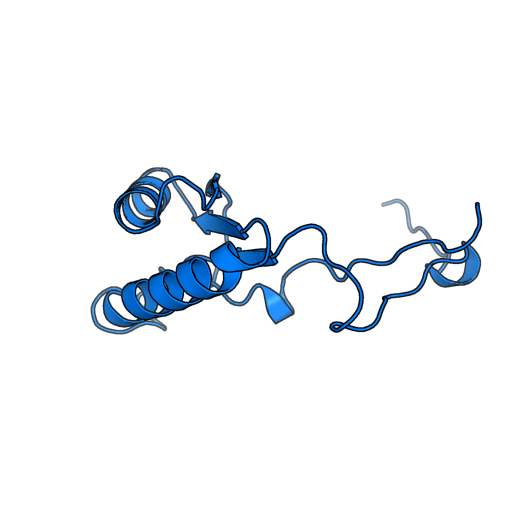3.995 1.00 95.62 93 PHE A CA 1
ATOM 747 C C . PHE A 1 93 ? 2.727 3.768 -5.311 1.00 95.62 93 PHE A C 1
ATOM 749 O O . PHE A 1 93 ? 3.904 3.520 -5.546 1.00 95.62 93 PHE A O 1
ATOM 756 N N . ARG A 1 94 ? 1.758 3.500 -6.194 1.00 96.94 94 ARG A N 1
ATOM 757 C CA . ARG A 1 94 ? 2.048 2.998 -7.544 1.00 96.94 94 ARG A CA 1
ATOM 758 C C . ARG A 1 94 ? 2.953 3.958 -8.326 1.00 96.94 94 ARG A C 1
ATOM 760 O O . ARG A 1 94 ? 3.844 3.498 -9.030 1.00 96.94 94 ARG A O 1
ATOM 767 N N . ASP A 1 95 ? 2.740 5.260 -8.161 1.00 96.81 95 ASP A N 1
ATOM 768 C CA . ASP A 1 95 ? 3.422 6.289 -8.954 1.00 96.81 95 ASP A CA 1
ATOM 769 C C . ASP A 1 95 ? 4.653 6.856 -8.241 1.00 96.81 95 ASP A C 1
ATOM 771 O O . ASP A 1 95 ? 5.589 7.336 -8.875 1.00 96.81 95 ASP A O 1
ATOM 775 N N . THR A 1 96 ? 4.639 6.830 -6.908 1.00 95.50 96 THR A N 1
ATOM 776 C CA . THR A 1 96 ? 5.663 7.471 -6.066 1.00 95.50 96 THR A CA 1
ATOM 777 C C . THR A 1 96 ? 6.563 6.481 -5.332 1.00 95.50 96 THR A C 1
ATOM 779 O O . THR A 1 96 ? 7.616 6.866 -4.823 1.00 95.50 96 THR A O 1
ATOM 782 N N . GLY A 1 97 ? 6.163 5.211 -5.269 1.00 94.25 97 GLY A N 1
ATOM 783 C CA . GLY A 1 97 ? 6.953 4.138 -4.687 1.00 94.25 97 GLY A CA 1
ATOM 784 C C . GLY A 1 97 ? 8.108 3.700 -5.592 1.00 94.25 97 GLY A C 1
ATOM 785 O O . GLY A 1 97 ? 8.168 4.047 -6.774 1.00 94.25 97 GLY A O 1
ATOM 786 N N . PRO A 1 98 ? 9.057 2.923 -5.047 1.00 95.31 98 PRO A N 1
ATOM 787 C CA . PRO A 1 98 ? 10.170 2.411 -5.828 1.00 95.31 98 PRO A CA 1
ATOM 788 C C . PRO A 1 98 ? 9.690 1.402 -6.876 1.00 95.31 98 PRO A C 1
ATOM 790 O O . PRO A 1 98 ? 8.882 0.519 -6.594 1.00 95.31 98 PRO A O 1
ATOM 793 N N . THR A 1 99 ? 10.274 1.476 -8.070 1.00 95.19 99 THR A N 1
ATOM 794 C CA . THR A 1 99 ? 10.231 0.372 -9.033 1.00 95.19 99 THR A CA 1
ATOM 795 C C . THR A 1 99 ? 11.357 -0.603 -8.699 1.00 95.19 99 THR A C 1
ATOM 797 O O . THR A 1 99 ? 12.533 -0.249 -8.792 1.00 95.19 99 THR A O 1
ATOM 800 N N . VAL A 1 100 ? 11.009 -1.814 -8.261 1.00 94.31 100 VAL A N 1
ATOM 801 C CA . VAL A 1 100 ? 11.984 -2.823 -7.819 1.00 94.31 100 VAL A CA 1
ATOM 802 C C . VAL A 1 100 ? 12.507 -3.613 -9.019 1.00 94.31 100 VAL A C 1
ATOM 804 O O . VAL A 1 100 ? 11.741 -4.017 -9.890 1.00 94.31 100 VAL A O 1
ATOM 807 N N . SER A 1 101 ? 13.819 -3.841 -9.056 1.00 92.75 101 SER A N 1
ATOM 808 C CA . SER A 1 101 ? 14.480 -4.690 -10.051 1.00 92.75 101 SER A CA 1
ATOM 809 C C . SER A 1 101 ? 15.274 -5.793 -9.358 1.00 92.75 101 SER A C 1
ATOM 811 O O . SER A 1 101 ? 15.751 -5.603 -8.237 1.00 92.75 101 SER A O 1
ATOM 813 N N . PHE A 1 102 ? 15.424 -6.935 -10.025 1.00 89.56 102 PHE A N 1
ATOM 814 C CA . PHE A 1 102 ? 16.176 -8.087 -9.528 1.00 89.56 102 PHE A CA 1
ATOM 815 C C . PHE A 1 102 ? 17.260 -8.479 -10.527 1.00 89.56 102 PHE A C 1
ATOM 817 O O . PHE A 1 102 ? 17.059 -8.353 -11.735 1.00 89.56 102 PHE A O 1
ATOM 824 N N . SER A 1 103 ? 18.397 -8.955 -10.016 1.00 87.56 103 SER A N 1
ATOM 825 C CA . SER A 1 103 ? 19.425 -9.598 -10.834 1.00 87.56 103 SER A CA 1
ATOM 826 C C . SER A 1 103 ? 19.102 -11.079 -10.964 1.00 87.56 103 SER A C 1
ATOM 828 O O . SER A 1 103 ? 18.904 -11.762 -9.961 1.00 87.56 103 SER A O 1
ATOM 830 N N . THR A 1 104 ? 19.088 -11.580 -12.195 1.00 71.44 104 THR A N 1
ATOM 831 C CA . THR A 1 104 ? 19.023 -13.021 -12.484 1.00 71.44 104 THR A CA 1
ATOM 832 C C . THR A 1 104 ? 20.408 -13.667 -12.551 1.00 71.44 104 THR A C 1
ATOM 834 O O . THR A 1 104 ? 20.517 -14.868 -12.789 1.00 71.44 104 THR A O 1
ATOM 837 N N . THR A 1 105 ? 21.470 -12.880 -12.371 1.00 64.38 105 THR A N 1
ATOM 838 C CA . THR A 1 105 ? 22.845 -13.380 -12.280 1.00 64.38 105 THR A CA 1
ATOM 839 C C . THR A 1 105 ? 23.096 -13.810 -10.836 1.00 64.38 105 THR A C 1
ATOM 841 O O . THR A 1 105 ? 23.004 -12.969 -9.939 1.00 64.38 105 THR A O 1
ATOM 844 N N . LEU A 1 106 ? 23.339 -15.112 -10.634 1.00 57.38 106 LEU A N 1
ATOM 845 C CA . LEU A 1 106 ? 23.771 -15.702 -9.360 1.00 57.38 106 LEU A CA 1
ATOM 846 C C . LEU A 1 106 ? 25.159 -15.203 -8.946 1.00 57.38 106 LEU A C 1
ATOM 848 O O . LEU A 1 106 ? 26.012 -15.041 -9.850 1.00 57.38 106 LEU A O 1
#

pLDDT: mean 93.79, std 9.06, range [48.88, 98.88]

Foldseek 3Di:
DDDDPDDCVVVQKDQDDPPPDDQEEEWEAAQDPVVAPPRNPVVLLVVQVVQVVRLVPHAYEYEYEDPVRLVVSVVSHDPSHHYHHDDDDGTPCVVVPDRDIDHPPD

Radius of gyration: 16.52 Å; chains: 1; bounding box: 43×34×32 Å

InterPro domains:
  IPR007466 Peptidyl-arginine deiminase, Porphyromonas-type [PF04371] (15-101)
  IPR007466 Peptidyl-arginine deiminase, Porphyromonas-type [PTHR31377] (4-102)

Sequence (106 aa):
MVVIREAPVVHGYSMPAEWEPHSQ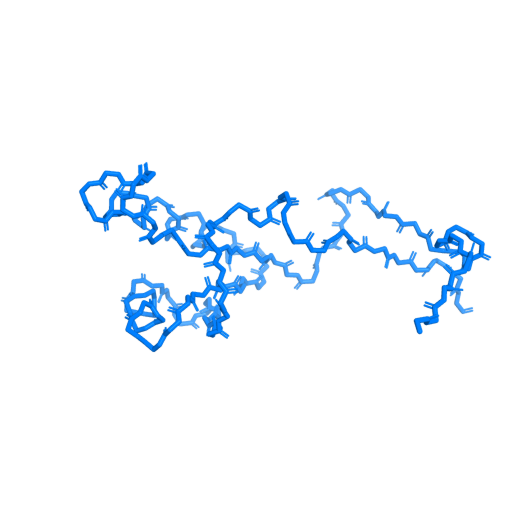TWMGWPQRLDIWRDNALHAQLVFTKVAIAISKFEPVTVCASSAQVWENARSQLPENVRVLEMSMNDSWFRDTGPTVSFSTTL

Organism: NCBI:txid889485